Protein AF-A0A934ISL7-F1 (afdb_monomer_lite)

Organism: NCBI:txid2796142

Sequence (110 aa):
MTEEEVKGPAPLADGNRADRDSKATVGAKDSPDTISSQAKWNAANPLALWAHNAVRSAIRRGIINRKPCEICGAEPADAHHDDHTRPLAIRWLCRTHHQRLHAEKREEAA

Foldseek 3Di:
DDDDDDDDDDDDDDDDDDDDDDDPDPPPDPDPPCCDPVNVVCVVCVLQVVLVVVVVVCCVVVVDPQFAAPPPRDPPWDWDDPDSNCSVPTGTHDPVVNVVVVVVVVVVVD

pLDDT: mean 71.21, std 21.91, range [29.23, 93.62]

Structure (mmCIF, N/CA/C/O backbone):
data_AF-A0A934ISL7-F1
#
_entry.id   AF-A0A934ISL7-F1
#
loop_
_atom_site.group_PDB
_atom_site.id
_atom_site.type_symbol
_atom_site.label_atom_id
_atom_site.label_alt_id
_atom_site.label_comp_id
_atom_site.label_asym_id
_atom_site.label_entity_id
_atom_site.label_seq_id
_atom_site.pdbx_PDB_ins_code
_atom_site.Cartn_x
_atom_site.Cartn_y
_atom_site.Cartn_z
_atom_site.occupancy
_atom_site.B_iso_or_equiv
_atom_site.auth_seq_id
_atom_site.auth_comp_id
_atom_site.auth_asym_id
_atom_site.auth_atom_id
_atom_site.pdbx_PDB_model_num
ATOM 1 N N . MET A 1 1 ? -39.789 29.922 14.424 1.00 40.25 1 MET A N 1
ATOM 2 C CA . MET A 1 1 ? -38.952 29.165 13.472 1.00 40.25 1 MET A CA 1
ATOM 3 C C . MET A 1 1 ? -37.536 29.405 13.950 1.00 40.25 1 MET A C 1
ATOM 5 O O . MET A 1 1 ? -37.067 30.523 13.840 1.00 40.25 1 MET A O 1
ATOM 9 N N . THR A 1 2 ? -36.983 28.468 14.717 1.00 39.47 2 THR A N 1
ATOM 10 C CA . THR A 1 2 ? -35.736 28.669 15.467 1.00 39.47 2 THR A CA 1
ATOM 11 C C . THR A 1 2 ? -34.561 28.507 14.515 1.00 39.47 2 THR A C 1
ATOM 13 O O . THR A 1 2 ? -34.214 27.387 14.152 1.00 39.47 2 THR A O 1
ATOM 16 N N . GLU A 1 3 ? -34.020 29.631 14.057 1.00 45.22 3 GLU A N 1
ATOM 17 C CA . GLU A 1 3 ? -32.797 29.676 13.264 1.00 45.22 3 GLU A CA 1
ATOM 18 C C . GLU A 1 3 ? -31.627 29.306 14.179 1.00 45.22 3 GLU A C 1
ATOM 20 O O . GLU A 1 3 ? -31.380 29.934 15.207 1.00 45.22 3 GLU A O 1
ATOM 25 N N . GLU A 1 4 ? -31.012 28.175 13.850 1.00 46.69 4 GLU A N 1
ATOM 26 C CA . GLU A 1 4 ? -30.005 27.485 14.637 1.00 46.69 4 GLU A CA 1
ATOM 27 C C . GLU A 1 4 ? -28.662 28.225 14.547 1.00 46.69 4 GLU A C 1
ATOM 29 O O . GLU A 1 4 ? -28.135 28.516 13.473 1.00 46.69 4 GLU A O 1
ATOM 34 N N . GLU A 1 5 ? -28.138 28.565 15.715 1.00 41.34 5 GLU A N 1
ATOM 35 C CA . GLU A 1 5 ? -26.978 29.413 15.943 1.00 41.34 5 GLU A CA 1
ATOM 36 C C . GLU A 1 5 ? -25.678 28.612 15.733 1.00 41.34 5 GLU A C 1
ATOM 38 O O . GLU A 1 5 ? -25.270 27.823 16.587 1.00 41.34 5 GLU A O 1
ATOM 43 N N . VAL A 1 6 ? -25.000 28.781 14.588 1.00 42.22 6 VAL A N 1
ATOM 44 C CA . VAL A 1 6 ? -23.730 28.080 14.310 1.00 42.22 6 VAL A CA 1
ATOM 45 C C . VAL A 1 6 ? -22.546 28.870 14.872 1.00 42.22 6 VAL A C 1
ATOM 47 O O . VAL A 1 6 ? -21.943 29.732 14.234 1.00 42.22 6 VAL A O 1
ATOM 50 N N . LYS A 1 7 ? -22.218 28.529 16.114 1.00 39.62 7 LYS A N 1
ATOM 51 C CA . LYS A 1 7 ? -21.043 28.934 16.890 1.00 39.62 7 LYS A CA 1
ATOM 52 C C . LYS A 1 7 ? -19.742 28.369 16.285 1.00 39.62 7 LYS A C 1
ATOM 54 O O . LYS A 1 7 ? -19.470 27.178 16.405 1.00 39.62 7 LYS A O 1
ATOM 59 N N . GLY A 1 8 ? -18.900 29.214 15.685 1.00 36.41 8 GLY A N 1
ATOM 60 C CA . GLY A 1 8 ? -17.448 28.952 15.601 1.00 36.41 8 GLY A CA 1
ATOM 61 C C . GLY A 1 8 ? -16.741 29.378 16.903 1.00 36.41 8 GLY A C 1
ATOM 62 O O . GLY A 1 8 ? -17.418 29.865 17.812 1.00 36.41 8 GLY A O 1
ATOM 63 N N . PRO A 1 9 ? -15.399 29.333 17.021 1.00 43.09 9 PRO A N 1
ATOM 64 C CA . PRO A 1 9 ? -14.370 28.584 16.288 1.00 43.09 9 PRO A CA 1
ATOM 65 C C . PRO A 1 9 ? -13.516 27.696 17.239 1.00 43.09 9 PRO A C 1
ATOM 67 O O . PRO A 1 9 ? -13.620 27.807 18.459 1.00 43.09 9 PRO A O 1
ATOM 70 N N . ALA A 1 10 ? -12.606 26.868 16.708 1.00 36.44 10 ALA A N 1
ATOM 71 C CA . ALA A 1 10 ? -11.537 26.259 17.513 1.00 36.44 10 ALA A CA 1
ATOM 72 C C . ALA A 1 10 ? -10.158 26.412 16.831 1.00 36.44 10 ALA A C 1
ATOM 74 O O . ALA A 1 10 ? -10.016 26.0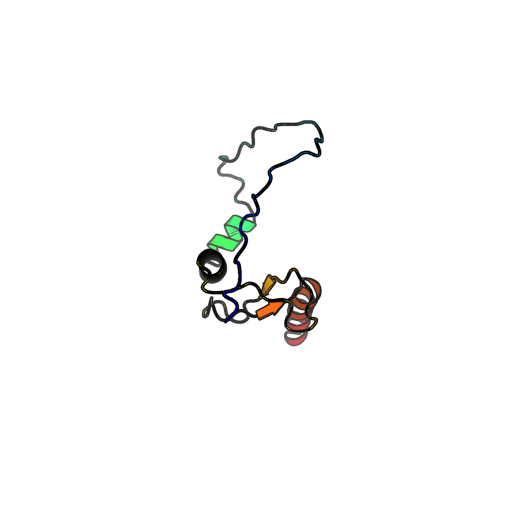25 15.669 1.00 36.44 10 ALA A O 1
ATOM 75 N N . PRO A 1 11 ? -9.154 26.988 17.522 1.00 37.28 11 PRO A N 1
ATOM 76 C CA . PRO A 1 11 ? -7.796 27.168 17.015 1.00 37.28 11 PRO A CA 1
ATOM 77 C C . PRO A 1 11 ? -6.980 25.868 17.070 1.00 37.28 11 PRO A C 1
ATOM 79 O O . PRO A 1 11 ? -7.071 25.095 18.024 1.00 37.28 11 PRO A O 1
ATOM 82 N N . LEU A 1 12 ? -6.134 25.659 16.060 1.00 34.94 12 LEU A N 1
ATOM 83 C CA . LEU A 1 12 ? -5.063 24.663 16.082 1.00 34.94 12 LEU A CA 1
ATOM 84 C C . LEU A 1 12 ? -3.967 25.192 17.019 1.00 34.94 12 LEU A C 1
ATOM 86 O O . LEU A 1 12 ? -3.236 26.105 16.650 1.00 34.94 12 LEU A O 1
ATOM 90 N N . ALA A 1 13 ? -3.913 24.680 18.247 1.00 36.91 13 ALA A N 1
ATOM 91 C CA . ALA A 1 13 ? -2.872 25.017 19.210 1.00 36.91 13 ALA A CA 1
ATOM 92 C C . ALA A 1 13 ? -1.599 24.190 18.968 1.00 36.91 13 ALA A C 1
ATOM 94 O O . ALA A 1 13 ? -1.631 22.960 18.912 1.00 36.91 13 ALA A O 1
ATOM 95 N N . ASP A 1 14 ? -0.489 24.912 18.856 1.00 29.23 14 ASP A N 1
ATOM 96 C CA . ASP A 1 14 ? 0.898 24.463 18.867 1.00 29.23 14 ASP A CA 1
ATOM 97 C C . ASP A 1 14 ? 1.384 23.881 20.215 1.00 29.23 14 ASP A C 1
ATOM 99 O O . ASP A 1 14 ? 1.054 24.385 21.288 1.00 29.23 14 ASP A O 1
ATOM 103 N N . GLY A 1 15 ? 2.328 22.931 20.120 1.00 30.23 15 GLY A N 1
ATOM 104 C CA . GLY A 1 15 ? 3.474 22.774 21.038 1.00 30.23 15 GLY A CA 1
ATOM 105 C C . GLY A 1 15 ? 3.476 21.522 21.933 1.00 30.23 15 GLY A C 1
ATOM 106 O O . GLY A 1 15 ? 2.426 21.039 22.325 1.00 30.23 15 GLY A O 1
ATOM 107 N N . ASN A 1 16 ? 4.595 20.940 22.384 1.00 35.88 16 ASN A N 1
ATOM 108 C CA . ASN A 1 16 ? 6.027 20.914 22.033 1.00 35.88 16 ASN A CA 1
ATOM 109 C C . ASN A 1 16 ? 6.715 19.939 23.038 1.00 35.88 16 ASN A C 1
ATOM 111 O O . ASN A 1 16 ? 6.227 19.788 24.151 1.00 35.88 16 ASN A O 1
ATOM 115 N N . ARG A 1 17 ? 7.903 19.421 22.684 1.00 30.80 17 ARG A N 1
ATOM 116 C CA . ARG A 1 17 ? 9.020 18.970 23.553 1.00 30.80 17 ARG A CA 1
ATOM 117 C C . ARG A 1 17 ? 8.852 17.729 24.447 1.00 30.80 17 ARG A C 1
ATOM 119 O O . ARG A 1 17 ? 8.299 17.776 25.535 1.00 30.80 17 ARG A O 1
ATOM 126 N N . ALA A 1 18 ? 9.559 16.673 24.044 1.00 33.50 18 ALA A N 1
ATOM 127 C CA . ALA A 1 18 ? 10.494 16.001 24.942 1.00 33.50 18 ALA A CA 1
ATOM 128 C C . ALA A 1 18 ? 11.868 15.972 24.253 1.00 33.50 18 ALA A C 1
ATOM 130 O O . ALA A 1 18 ? 12.161 15.154 23.382 1.00 33.50 18 ALA A O 1
ATOM 131 N N . ASP A 1 19 ? 12.656 16.983 24.586 1.00 35.78 19 ASP A N 1
ATOM 132 C CA . ASP A 1 19 ? 14.105 16.937 24.726 1.00 35.78 19 ASP A CA 1
ATOM 133 C C . ASP A 1 19 ? 14.634 15.543 25.101 1.00 35.78 19 ASP A C 1
ATOM 135 O O . ASP A 1 19 ? 14.327 15.000 26.156 1.00 35.78 19 ASP A O 1
ATOM 139 N N . ARG A 1 20 ? 1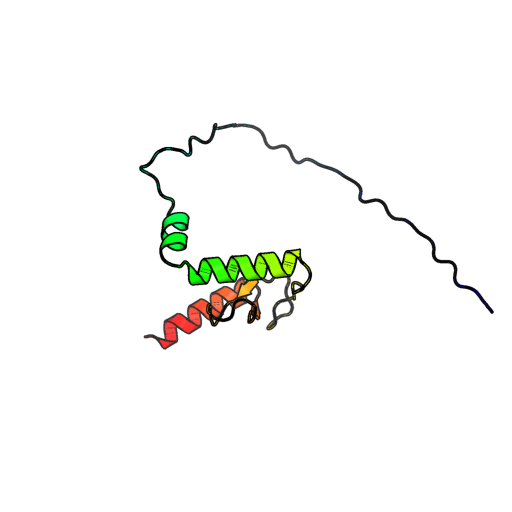5.488 14.986 24.237 1.00 43.22 20 ARG A N 1
ATOM 140 C CA . ARG A 1 20 ? 16.607 14.145 24.663 1.00 43.22 20 ARG A CA 1
ATOM 141 C C . ARG A 1 20 ? 17.826 14.467 23.810 1.00 43.22 20 ARG A C 1
ATOM 143 O O . ARG A 1 20 ? 17.887 14.177 22.620 1.00 43.22 20 ARG A O 1
ATOM 150 N N . ASP A 1 21 ? 18.734 15.147 24.483 1.00 35.38 21 ASP A N 1
ATOM 151 C CA . ASP A 1 21 ? 20.124 15.451 24.207 1.00 35.38 21 ASP A CA 1
ATOM 152 C C . ASP A 1 21 ? 20.864 14.640 23.128 1.00 35.38 21 ASP A C 1
ATOM 154 O O . ASP A 1 21 ? 20.937 13.415 23.147 1.00 35.38 21 ASP A O 1
ATOM 158 N N . SER A 1 22 ? 21.582 15.415 22.307 1.00 42.53 22 SER A N 1
ATOM 159 C CA . SER A 1 22 ? 22.976 15.171 21.917 1.00 42.53 22 SER A CA 1
ATOM 160 C C . SER A 1 22 ? 23.281 13.982 20.999 1.00 42.53 22 SER A C 1
ATOM 162 O O . SER A 1 22 ? 23.651 12.903 21.444 1.00 42.53 22 SER A O 1
ATOM 164 N N . LYS A 1 23 ? 23.312 14.243 19.684 1.00 36.28 23 LYS A N 1
ATOM 165 C CA . LYS A 1 23 ? 24.561 14.488 18.924 1.00 36.28 23 LYS A CA 1
ATOM 166 C C . LYS A 1 23 ? 24.190 14.754 17.464 1.00 36.28 23 LYS A C 1
ATOM 168 O O . LYS A 1 23 ? 23.827 13.840 16.727 1.00 36.28 23 LYS A O 1
ATOM 173 N N . ALA A 1 24 ? 24.298 16.009 17.034 1.00 42.81 24 ALA A N 1
ATOM 174 C CA . ALA A 1 24 ? 24.344 16.332 15.617 1.00 42.81 24 ALA A CA 1
ATOM 175 C C . ALA A 1 24 ? 25.565 15.621 15.015 1.00 42.81 24 ALA A C 1
ATOM 177 O O . ALA A 1 24 ? 26.704 16.053 15.181 1.00 42.81 24 ALA A O 1
ATOM 178 N N . THR A 1 25 ? 25.334 14.488 14.359 1.00 42.91 25 THR A N 1
ATOM 179 C CA . THR A 1 25 ? 26.256 14.001 13.342 1.00 42.91 25 THR A CA 1
ATOM 180 C C . THR A 1 25 ? 25.765 14.609 12.044 1.00 42.91 25 THR A C 1
ATOM 182 O O . THR A 1 25 ? 24.650 14.354 11.593 1.00 42.91 25 THR A O 1
ATOM 185 N N . VAL A 1 26 ? 26.566 15.516 11.494 1.00 44.12 26 VAL A N 1
ATOM 186 C CA . VAL A 1 26 ? 26.407 15.980 10.122 1.00 44.12 26 VAL A CA 1
ATOM 187 C C . VAL A 1 26 ? 26.406 14.730 9.241 1.00 44.12 26 VAL A C 1
ATOM 189 O O . VAL A 1 26 ? 27.410 14.034 9.124 1.00 44.12 26 VAL A O 1
ATOM 192 N N . GLY A 1 27 ? 25.229 14.353 8.744 1.00 42.59 27 GLY A N 1
ATOM 193 C CA . GLY A 1 27 ? 25.068 13.170 7.913 1.00 42.59 27 GLY A CA 1
ATOM 194 C C . GLY A 1 27 ? 25.761 13.411 6.583 1.00 42.59 27 GLY A C 1
ATOM 195 O O . GLY A 1 27 ? 25.154 13.974 5.677 1.00 42.59 27 GLY A O 1
ATOM 196 N N . ALA A 1 28 ? 27.024 13.001 6.488 1.00 50.94 28 ALA A N 1
ATOM 197 C CA . ALA A 1 28 ? 27.716 12.781 5.232 1.00 50.94 28 ALA A CA 1
ATOM 198 C C . ALA A 1 28 ? 26.888 11.780 4.416 1.00 50.94 28 ALA A C 1
ATOM 200 O O . ALA A 1 28 ? 26.785 10.611 4.783 1.00 50.94 28 ALA A O 1
ATOM 201 N N . LYS A 1 29 ? 26.224 12.243 3.357 1.00 46.66 29 LYS A N 1
ATOM 202 C CA . LYS A 1 29 ? 25.404 11.384 2.493 1.00 46.66 29 LYS A CA 1
ATOM 203 C C . LYS A 1 29 ? 25.572 11.724 1.021 1.00 46.66 29 LYS A C 1
ATOM 205 O O . LYS A 1 29 ? 24.597 11.754 0.296 1.00 46.66 29 LYS A O 1
ATOM 210 N N . ASP A 1 30 ? 26.820 11.923 0.612 1.00 50.81 30 ASP A N 1
ATOM 211 C CA . ASP A 1 30 ? 27.231 11.950 -0.793 1.00 50.81 30 ASP A CA 1
ATOM 212 C C . ASP A 1 30 ? 28.585 11.229 -0.945 1.00 50.81 30 ASP A C 1
ATOM 214 O O . ASP A 1 30 ? 29.556 11.768 -1.469 1.00 50.81 30 ASP A O 1
ATOM 218 N N . SER A 1 31 ? 28.676 9.995 -0.431 1.00 49.09 31 SER A N 1
ATOM 219 C CA . SER A 1 31 ? 29.730 9.053 -0.833 1.00 49.09 31 SER A CA 1
ATOM 220 C C . SER A 1 31 ? 29.146 8.072 -1.859 1.00 49.09 31 SER A C 1
ATOM 222 O O . SER A 1 31 ? 28.114 7.462 -1.571 1.00 49.09 31 SER A O 1
ATOM 224 N N . PRO A 1 32 ? 29.773 7.891 -3.038 1.00 54.09 32 PRO A N 1
ATOM 225 C CA . PRO A 1 32 ? 29.245 7.053 -4.124 1.00 54.09 32 PRO A CA 1
ATOM 226 C C . PRO A 1 32 ? 29.162 5.550 -3.785 1.00 54.09 32 PRO A C 1
ATOM 228 O O . PRO A 1 32 ? 28.492 4.801 -4.490 1.00 54.09 32 PRO A O 1
ATOM 231 N N . ASP A 1 33 ? 29.790 5.113 -2.690 1.00 59.00 33 ASP A N 1
ATOM 232 C CA . ASP A 1 33 ? 29.973 3.698 -2.338 1.00 59.00 33 ASP A CA 1
ATOM 233 C C . ASP A 1 33 ? 28.873 3.068 -1.462 1.00 59.00 33 ASP A C 1
ATOM 235 O O . ASP A 1 33 ? 28.889 1.863 -1.219 1.00 59.00 33 ASP A O 1
ATOM 239 N N . THR A 1 34 ? 27.875 3.821 -0.987 1.00 63.50 34 THR A N 1
ATOM 240 C CA . THR A 1 34 ? 26.842 3.273 -0.081 1.00 63.50 34 THR A CA 1
ATOM 241 C C . THR A 1 34 ? 25.424 3.528 -0.574 1.00 63.50 34 THR A C 1
ATOM 243 O O . THR A 1 34 ? 24.594 4.146 0.091 1.00 63.50 34 THR A O 1
ATOM 246 N N . ILE A 1 35 ? 25.091 2.974 -1.745 1.00 71.94 35 ILE A N 1
ATOM 247 C CA . ILE A 1 35 ? 23.689 2.865 -2.170 1.00 71.94 35 ILE A CA 1
ATOM 248 C C . ILE A 1 35 ? 22.934 2.040 -1.116 1.00 71.94 35 ILE A C 1
ATOM 250 O O . ILE A 1 35 ? 23.157 0.833 -0.980 1.00 71.94 35 ILE A O 1
ATOM 254 N N . SER A 1 36 ? 22.025 2.691 -0.384 1.00 82.31 36 SER A N 1
ATOM 255 C CA . SER A 1 36 ? 21.147 2.036 0.591 1.00 82.31 36 SER A CA 1
ATOM 256 C C . SER A 1 36 ? 20.388 0.878 -0.062 1.00 82.31 36 SER A C 1
ATOM 258 O O . SER A 1 36 ? 19.926 0.995 -1.199 1.00 82.31 36 SER A O 1
ATOM 260 N N . SER A 1 37 ? 20.196 -0.225 0.665 1.00 79.38 37 SER A N 1
ATOM 261 C CA . SER A 1 37 ? 19.374 -1.356 0.211 1.00 79.38 37 SER A CA 1
ATOM 262 C C . SER A 1 37 ? 17.987 -0.906 -0.258 1.00 79.38 37 SER A C 1
ATOM 264 O O . SER A 1 37 ? 17.449 -1.460 -1.214 1.00 79.38 37 SER A O 1
ATOM 266 N N . GLN A 1 38 ? 17.452 0.166 0.338 1.00 74.19 38 GLN A N 1
ATOM 267 C CA . GLN A 1 38 ? 16.197 0.768 -0.097 1.00 74.19 38 GLN A CA 1
ATOM 268 C C . GLN A 1 38 ? 16.304 1.423 -1.479 1.00 74.19 38 GLN A C 1
ATOM 270 O O . GLN A 1 38 ? 15.408 1.269 -2.301 1.00 74.19 38 GLN A O 1
ATOM 275 N N . ALA A 1 39 ? 17.396 2.138 -1.759 1.00 81.81 39 ALA A N 1
ATOM 276 C CA . ALA A 1 39 ? 17.624 2.752 -3.065 1.00 81.81 39 ALA A CA 1
ATOM 277 C C . ALA A 1 39 ? 17.810 1.686 -4.158 1.00 81.81 39 ALA A C 1
ATOM 279 O O . ALA A 1 39 ? 17.250 1.828 -5.244 1.00 81.81 39 ALA A O 1
ATOM 280 N N . LYS A 1 40 ? 18.496 0.576 -3.845 1.00 83.38 40 LYS A N 1
ATOM 281 C CA . LYS A 1 40 ? 18.594 -0.589 -4.743 1.00 83.38 40 LYS A CA 1
ATOM 282 C C . LYS A 1 40 ? 17.219 -1.202 -5.023 1.00 83.38 40 LYS A C 1
ATOM 284 O O . LYS A 1 40 ? 16.886 -1.431 -6.181 1.00 83.38 40 LYS A O 1
ATOM 289 N N . TRP A 1 41 ? 16.399 -1.416 -3.990 1.00 82.25 41 TRP A N 1
ATOM 290 C CA . TRP A 1 41 ? 15.049 -1.965 -4.157 1.00 82.25 41 TRP A CA 1
ATOM 291 C C . TRP A 1 41 ? 14.143 -1.035 -4.971 1.00 82.25 41 TRP A C 1
ATOM 293 O O . TRP A 1 41 ? 13.446 -1.502 -5.867 1.00 82.25 41 TRP A O 1
ATOM 303 N N . ASN A 1 42 ? 14.203 0.276 -4.716 1.00 81.88 42 ASN A N 1
ATOM 304 C CA . ASN A 1 42 ? 13.450 1.284 -5.462 1.00 81.88 42 ASN A CA 1
ATOM 305 C C . ASN A 1 42 ? 13.819 1.285 -6.954 1.00 81.88 42 ASN A C 1
ATOM 307 O O . ASN A 1 42 ? 12.931 1.368 -7.797 1.00 81.88 42 ASN A O 1
ATOM 311 N N . ALA A 1 43 ? 15.114 1.177 -7.276 1.00 82.38 43 ALA A N 1
ATOM 312 C CA . ALA A 1 43 ? 15.590 1.107 -8.657 1.00 82.38 43 ALA A CA 1
ATOM 313 C C . ALA A 1 43 ? 15.179 -0.203 -9.351 1.00 82.38 43 ALA A C 1
ATOM 315 O O . ALA A 1 43 ? 14.815 -0.187 -10.523 1.00 82.38 43 ALA A O 1
ATOM 316 N N . ALA A 1 44 ? 15.195 -1.324 -8.625 1.00 84.12 44 ALA A N 1
ATOM 317 C CA . ALA A 1 44 ? 14.786 -2.627 -9.146 1.00 84.12 44 ALA A CA 1
ATOM 318 C C . ALA A 1 44 ? 13.258 -2.787 -9.276 1.00 84.12 44 ALA A C 1
ATOM 320 O O . ALA A 1 44 ? 12.798 -3.608 -10.063 1.00 84.12 44 ALA A O 1
ATOM 321 N N . ASN A 1 45 ? 12.464 -2.009 -8.530 1.00 84.06 45 ASN A N 1
ATOM 322 C CA . ASN A 1 45 ? 11.002 -2.122 -8.480 1.00 84.06 45 ASN A CA 1
ATOM 323 C C . ASN A 1 45 ? 10.318 -0.775 -8.778 1.00 84.06 45 ASN A C 1
ATOM 325 O O . ASN A 1 45 ? 9.609 -0.229 -7.922 1.00 84.06 45 ASN A O 1
ATOM 329 N N . PRO A 1 46 ? 10.484 -0.227 -9.997 1.00 86.44 46 PRO A N 1
ATOM 330 C CA . PRO A 1 46 ? 9.926 1.076 -10.351 1.00 86.44 46 PRO A CA 1
ATOM 331 C C . PRO A 1 46 ? 8.391 1.091 -10.303 1.00 86.44 46 PRO A C 1
ATOM 333 O O . PRO A 1 46 ? 7.800 2.094 -9.907 1.00 86.44 46 PRO A O 1
ATOM 336 N N . LEU A 1 47 ? 7.737 -0.028 -10.641 1.00 87.69 47 LEU A N 1
ATOM 337 C CA . LEU A 1 47 ? 6.277 -0.148 -10.606 1.00 87.69 47 LEU A CA 1
ATOM 338 C C . LEU A 1 47 ? 5.728 -0.088 -9.174 1.00 87.69 47 LEU A C 1
ATOM 340 O O . LEU A 1 47 ? 4.775 0.641 -8.908 1.00 87.69 47 LEU A O 1
ATOM 344 N N . ALA A 1 48 ? 6.353 -0.807 -8.239 1.00 82.75 48 ALA A N 1
ATOM 345 C CA . ALA A 1 48 ? 5.944 -0.782 -6.839 1.00 82.75 48 ALA A CA 1
ATOM 346 C C . ALA A 1 48 ? 6.160 0.608 -6.227 1.00 82.75 48 ALA A C 1
ATOM 348 O O . ALA A 1 48 ? 5.279 1.139 -5.549 1.00 82.75 48 ALA A O 1
ATOM 349 N N . LEU A 1 49 ? 7.294 1.247 -6.536 1.00 87.31 49 LEU A N 1
ATOM 350 C CA . LEU A 1 49 ? 7.563 2.624 -6.127 1.00 87.31 49 LEU A CA 1
ATOM 351 C C . LEU A 1 49 ? 6.500 3.595 -6.662 1.00 87.31 49 LEU A C 1
ATOM 353 O O . LEU A 1 49 ? 6.005 4.448 -5.920 1.00 87.31 49 LEU A O 1
ATOM 357 N N . TRP A 1 50 ? 6.136 3.464 -7.938 1.00 89.62 50 TRP A N 1
ATOM 358 C CA . TRP A 1 50 ? 5.082 4.269 -8.546 1.00 89.62 50 TRP A CA 1
ATOM 359 C C . TRP A 1 50 ? 3.732 4.056 -7.852 1.00 89.62 50 TRP A C 1
ATOM 361 O O . TRP A 1 50 ? 3.072 5.041 -7.513 1.00 89.62 50 TRP A O 1
ATOM 371 N N . ALA A 1 51 ? 3.363 2.809 -7.547 1.00 88.62 51 ALA A N 1
ATOM 372 C CA . ALA A 1 51 ? 2.117 2.496 -6.854 1.00 88.62 51 ALA A CA 1
ATOM 373 C C . ALA A 1 51 ? 2.044 3.128 -5.457 1.00 88.62 51 ALA A C 1
ATOM 375 O O . ALA A 1 51 ? 1.092 3.850 -5.146 1.00 88.62 51 ALA A O 1
ATOM 376 N N . HIS A 1 52 ? 3.103 2.987 -4.659 1.00 87.12 52 HIS A N 1
ATOM 377 C CA . HIS A 1 52 ? 3.188 3.634 -3.350 1.00 87.12 52 HIS A CA 1
ATOM 378 C C . HIS A 1 52 ? 3.086 5.165 -3.440 1.00 87.12 52 HIS A C 1
ATOM 380 O O . HIS A 1 52 ? 2.396 5.802 -2.635 1.00 87.12 52 HIS A O 1
ATOM 386 N N . ASN A 1 53 ? 3.742 5.773 -4.432 1.00 90.38 53 ASN A N 1
ATOM 387 C CA . ASN A 1 53 ? 3.682 7.217 -4.651 1.00 90.38 53 ASN A CA 1
ATOM 388 C C . ASN A 1 53 ? 2.283 7.682 -5.075 1.00 90.38 53 ASN A C 1
ATOM 390 O O . ASN A 1 53 ? 1.811 8.717 -4.594 1.00 90.38 53 ASN A O 1
ATOM 394 N N . ALA A 1 54 ? 1.603 6.917 -5.928 1.00 91.12 54 ALA A N 1
ATOM 395 C CA . ALA A 1 54 ? 0.243 7.200 -6.364 1.00 91.12 54 ALA A CA 1
ATOM 396 C C . ALA A 1 54 ? -0.746 7.163 -5.188 1.00 91.12 54 ALA A C 1
ATOM 398 O O . ALA A 1 54 ? -1.501 8.121 -5.017 1.00 91.12 54 ALA A O 1
ATOM 399 N N . VAL A 1 55 ? -0.675 6.152 -4.313 1.00 89.81 55 VAL A N 1
ATOM 400 C CA . VAL A 1 55 ? -1.490 6.092 -3.083 1.00 89.81 55 VAL A CA 1
ATOM 401 C C . VAL A 1 55 ? -1.216 7.285 -2.178 1.00 89.81 55 VAL A C 1
ATOM 403 O O . VAL A 1 55 ? -2.142 7.951 -1.719 1.00 89.81 55 VAL A O 1
ATOM 406 N N . ARG A 1 56 ? 0.060 7.605 -1.935 1.00 90.38 56 ARG A N 1
ATOM 407 C CA . ARG A 1 56 ? 0.432 8.740 -1.080 1.00 90.38 56 ARG A CA 1
ATOM 408 C C . ARG A 1 56 ? -0.099 10.062 -1.633 1.00 90.38 56 ARG A C 1
ATOM 410 O O . ARG A 1 56 ? -0.558 10.906 -0.864 1.00 90.38 56 ARG A O 1
ATOM 417 N N . SER A 1 57 ? -0.038 10.235 -2.952 1.00 92.81 57 SER A N 1
ATOM 418 C CA . SER A 1 57 ? -0.607 11.390 -3.643 1.00 92.81 57 SER A CA 1
ATOM 419 C C . SER A 1 57 ? -2.131 11.417 -3.515 1.00 92.81 57 SER A C 1
ATOM 421 O O . SER A 1 57 ? -2.687 12.445 -3.139 1.00 92.81 57 SER A O 1
ATOM 423 N N . ALA A 1 58 ? -2.807 10.287 -3.731 1.00 92.44 58 ALA A N 1
ATOM 424 C CA . ALA A 1 58 ? -4.257 10.172 -3.609 1.00 92.44 58 ALA A CA 1
ATOM 425 C C . ALA A 1 58 ? -4.754 10.505 -2.194 1.00 92.44 58 ALA A C 1
ATOM 427 O O . ALA A 1 58 ? -5.727 11.243 -2.061 1.00 92.44 58 ALA A O 1
ATOM 428 N N . ILE A 1 59 ? -4.049 10.049 -1.152 1.00 90.38 59 ILE A N 1
ATOM 429 C CA . ILE A 1 59 ? -4.353 10.394 0.245 1.00 90.38 59 ILE A CA 1
ATOM 430 C C . ILE A 1 59 ? -4.160 11.889 0.488 1.00 90.38 59 ILE A C 1
ATOM 432 O O . ILE A 1 59 ? -5.034 12.546 1.043 1.00 90.38 59 ILE A O 1
ATOM 436 N N . ARG A 1 60 ? -3.033 12.455 0.038 1.00 91.38 60 ARG A N 1
ATOM 437 C CA . ARG A 1 60 ? -2.752 13.889 0.204 1.00 91.38 60 ARG A CA 1
ATOM 438 C C . ARG A 1 60 ? -3.795 14.764 -0.493 1.00 91.38 60 ARG A C 1
ATOM 440 O O . ARG A 1 60 ? -4.133 15.825 0.013 1.00 91.38 60 ARG A O 1
ATOM 447 N N . ARG A 1 61 ? -4.278 14.330 -1.659 1.00 91.56 61 ARG A N 1
ATOM 448 C CA . ARG A 1 61 ? -5.305 15.029 -2.443 1.00 91.56 61 ARG A CA 1
ATOM 449 C C . ARG A 1 61 ? -6.729 14.761 -1.940 1.00 91.56 61 ARG A C 1
ATOM 451 O O . ARG A 1 61 ? -7.656 15.317 -2.512 1.00 91.56 61 ARG A O 1
ATOM 458 N N . GLY A 1 62 ? -6.912 13.903 -0.932 1.00 91.38 62 GLY A N 1
ATOM 459 C CA . GLY A 1 62 ? -8.232 13.517 -0.423 1.00 91.38 62 GLY A CA 1
ATOM 460 C C . GLY A 1 62 ? -9.056 12.652 -1.384 1.00 91.38 62 GLY A C 1
ATOM 461 O O . GLY A 1 62 ? -10.252 12.488 -1.181 1.00 91.38 62 GLY A O 1
ATOM 462 N N . ILE A 1 63 ? -8.438 12.092 -2.431 1.00 91.06 63 ILE A N 1
ATOM 463 C CA . ILE A 1 63 ? -9.096 11.169 -3.374 1.00 91.06 63 ILE A CA 1
ATOM 464 C C . ILE A 1 63 ? -9.381 9.835 -2.679 1.00 91.06 63 ILE A C 1
ATOM 466 O O . ILE A 1 63 ? -10.416 9.215 -2.901 1.00 91.06 63 ILE A O 1
ATOM 470 N N . ILE A 1 64 ? -8.449 9.398 -1.829 1.00 89.56 64 ILE A N 1
ATOM 471 C CA . ILE A 1 64 ? -8.587 8.199 -1.007 1.00 89.56 64 ILE A CA 1
ATOM 472 C C . ILE A 1 64 ? -8.443 8.609 0.451 1.00 89.56 64 ILE A C 1
ATOM 474 O O . ILE A 1 64 ? -7.439 9.198 0.842 1.00 89.56 64 ILE A O 1
ATOM 478 N N . ASN A 1 65 ? -9.418 8.235 1.270 1.00 88.75 65 ASN A N 1
ATOM 479 C CA . ASN A 1 65 ? -9.314 8.373 2.716 1.00 88.75 65 ASN A CA 1
ATOM 480 C C . ASN A 1 65 ? -8.693 7.110 3.307 1.00 88.75 65 ASN A C 1
ATOM 482 O O . ASN A 1 65 ? -9.017 6.001 2.875 1.00 88.75 65 ASN A O 1
ATOM 486 N N . ARG A 1 66 ? -7.819 7.280 4.305 1.00 89.00 66 ARG A N 1
ATOM 487 C CA . ARG A 1 66 ? -7.327 6.144 5.090 1.00 89.00 66 ARG A CA 1
ATOM 488 C C . ARG A 1 66 ? -8.513 5.452 5.749 1.00 89.00 66 ARG A C 1
ATOM 490 O O . ARG A 1 66 ? -9.411 6.121 6.257 1.00 89.00 66 ARG A O 1
ATOM 497 N N . LYS A 1 67 ? -8.531 4.125 5.686 1.00 90.56 67 LYS A N 1
ATOM 498 C CA . LYS A 1 67 ? -9.562 3.302 6.318 1.00 90.56 67 LYS A CA 1
ATOM 499 C C . LYS A 1 67 ? -8.918 2.412 7.377 1.00 90.56 67 LYS A C 1
ATOM 501 O O . LYS A 1 67 ? -7.729 2.108 7.252 1.00 90.56 67 LYS A O 1
ATOM 506 N N . PRO A 1 68 ? -9.688 1.991 8.391 1.00 93.62 68 PRO A N 1
ATOM 507 C CA . PRO A 1 68 ? -9.244 0.971 9.327 1.00 93.62 68 PRO A CA 1
ATOM 508 C C . PRO A 1 68 ? -9.006 -0.363 8.618 1.00 93.62 68 PRO A C 1
ATOM 510 O O . PRO A 1 68 ? -9.403 -0.559 7.467 1.00 93.62 68 PRO A O 1
ATOM 513 N N . CYS A 1 69 ? -8.367 -1.297 9.320 1.00 93.50 69 CYS A N 1
ATOM 514 C CA . CYS A 1 69 ? -8.150 -2.640 8.803 1.00 93.50 69 CYS A CA 1
ATOM 515 C C . CYS A 1 69 ? -9.473 -3.307 8.389 1.00 93.50 69 CYS A C 1
ATOM 517 O O . CYS A 1 69 ? -10.393 -3.383 9.198 1.00 93.50 69 CYS A O 1
ATOM 519 N N . GLU A 1 70 ? -9.547 -3.860 7.177 1.00 92.19 70 GLU A N 1
ATOM 520 C CA . GLU A 1 70 ? -10.759 -4.532 6.675 1.00 92.19 70 GLU A CA 1
ATOM 521 C C . GLU A 1 70 ? -11.118 -5.814 7.448 1.00 92.19 70 GLU A C 1
ATOM 523 O O . GLU A 1 70 ? -12.270 -6.233 7.438 1.00 92.19 70 GLU A O 1
ATOM 528 N N . ILE A 1 71 ? -10.148 -6.420 8.142 1.00 90.62 71 ILE A N 1
ATOM 529 C CA . ILE A 1 71 ? -10.332 -7.681 8.874 1.00 90.62 71 ILE A CA 1
ATOM 530 C C . ILE A 1 71 ? -10.772 -7.435 10.320 1.00 90.62 71 ILE A C 1
ATOM 532 O O . ILE A 1 71 ? -11.684 -8.092 10.809 1.00 90.62 71 ILE A O 1
ATOM 536 N N . CYS A 1 72 ? -10.121 -6.505 11.027 1.00 92.62 72 CYS A N 1
ATOM 537 C CA . CYS A 1 72 ? -10.363 -6.289 12.460 1.00 92.62 72 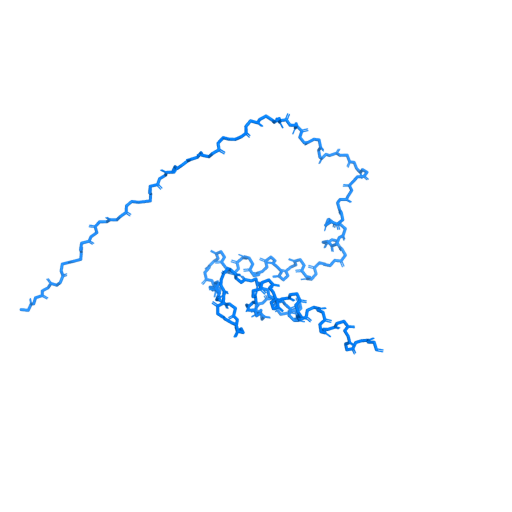CYS A CA 1
ATOM 538 C C . CYS A 1 72 ? -10.765 -4.866 12.851 1.00 92.62 72 CYS A C 1
ATOM 540 O O . CYS A 1 72 ? -10.974 -4.606 14.031 1.00 92.62 72 CYS A O 1
ATOM 542 N N . GLY A 1 73 ? -10.818 -3.924 11.911 1.00 92.88 73 GLY A N 1
ATOM 543 C CA . GLY A 1 73 ? -11.149 -2.530 12.204 1.00 92.88 73 GLY A CA 1
ATOM 544 C C . GLY A 1 73 ? -10.053 -1.744 12.937 1.00 92.88 73 GLY A C 1
ATOM 545 O O . GLY A 1 73 ? -10.282 -0.597 13.302 1.00 92.88 73 GLY A O 1
ATOM 546 N N . ALA A 1 74 ? -8.865 -2.319 13.158 1.00 89.69 74 ALA A N 1
ATOM 547 C CA . ALA A 1 74 ? -7.785 -1.637 13.871 1.00 89.69 74 ALA A CA 1
ATOM 548 C C . ALA A 1 74 ? -7.143 -0.510 13.040 1.00 89.69 74 ALA A C 1
ATOM 550 O O . ALA A 1 74 ? -6.922 -0.659 11.833 1.00 89.69 74 ALA A O 1
ATOM 551 N N . GLU A 1 75 ? -6.766 0.572 13.723 1.00 89.12 75 GLU A N 1
ATOM 552 C CA . GLU A 1 75 ? -5.966 1.685 13.205 1.00 89.12 75 GLU A CA 1
ATOM 553 C C . GLU A 1 75 ? -4.666 1.826 14.022 1.00 89.12 75 GLU A C 1
ATOM 555 O O . GLU A 1 75 ? -4.681 1.581 15.230 1.00 89.12 75 GLU A O 1
ATOM 560 N N . PRO A 1 76 ? -3.534 2.221 13.407 1.00 87.06 76 PRO A N 1
ATOM 561 C CA . PRO A 1 76 ? -3.374 2.575 11.997 1.00 87.06 76 PRO A CA 1
ATOM 562 C C . PRO A 1 76 ? -3.303 1.348 11.070 1.00 87.06 76 PRO A C 1
ATOM 564 O O . PRO A 1 76 ? -2.740 0.309 11.422 1.00 87.06 76 PRO A O 1
ATOM 567 N N . ALA A 1 77 ? -3.858 1.492 9.864 1.00 90.62 77 ALA A N 1
ATOM 568 C CA . ALA A 1 77 ? -3.769 0.501 8.795 1.00 90.62 77 ALA A CA 1
ATOM 569 C C . ALA A 1 77 ? -2.898 1.006 7.637 1.00 90.62 77 ALA A C 1
ATOM 571 O O . ALA A 1 77 ? -2.901 2.193 7.298 1.00 90.62 77 ALA A O 1
ATOM 572 N N . ASP A 1 78 ? -2.176 0.074 7.023 1.00 88.00 78 ASP A N 1
ATOM 573 C CA . ASP A 1 78 ? -1.306 0.301 5.879 1.00 88.00 78 ASP A CA 1
ATOM 574 C C . ASP A 1 78 ? -1.994 -0.135 4.578 1.00 88.00 78 ASP A C 1
ATOM 576 O O . ASP A 1 78 ? -2.851 -1.023 4.562 1.00 88.00 78 ASP A O 1
ATOM 580 N N . ALA A 1 79 ? -1.595 0.495 3.472 1.00 90.38 79 ALA A N 1
ATOM 581 C CA . ALA A 1 79 ? -2.077 0.166 2.137 1.00 90.38 79 ALA A CA 1
ATOM 582 C C . ALA A 1 79 ? -1.346 -1.069 1.588 1.00 90.38 79 ALA A C 1
ATOM 584 O O . ALA A 1 79 ? -0.189 -0.986 1.159 1.00 90.38 79 ALA A O 1
ATOM 585 N N . HIS A 1 80 ? -2.034 -2.208 1.581 1.00 89.12 80 HIS A N 1
ATOM 586 C CA . HIS A 1 80 ? -1.578 -3.422 0.922 1.00 89.12 80 HIS A CA 1
ATOM 587 C C . HIS A 1 80 ? -1.904 -3.372 -0.572 1.00 89.12 80 HIS A C 1
ATOM 589 O O . HIS A 1 80 ? -3.037 -3.078 -0.956 1.00 89.12 80 HIS A O 1
ATOM 595 N N . HIS A 1 81 ? -0.909 -3.682 -1.403 1.00 86.81 81 HIS A N 1
ATOM 596 C CA . HIS A 1 81 ? -1.060 -3.792 -2.850 1.00 86.81 81 HIS A CA 1
ATOM 597 C C . HIS A 1 81 ? -0.995 -5.275 -3.225 1.00 86.81 81 HIS A C 1
ATOM 599 O O . HIS A 1 81 ? 0.072 -5.880 -3.139 1.00 86.81 81 HIS A O 1
ATOM 605 N N . ASP A 1 82 ? -2.116 -5.863 -3.644 1.00 83.88 82 ASP A N 1
ATOM 606 C CA . ASP A 1 82 ? -2.101 -7.211 -4.233 1.00 83.88 82 ASP A CA 1
ATOM 607 C C . ASP A 1 82 ? -1.538 -7.194 -5.655 1.00 83.88 82 ASP A C 1
ATOM 609 O O . ASP A 1 82 ? -0.881 -8.139 -6.083 1.00 83.88 82 ASP A O 1
ATOM 613 N N . ASP A 1 83 ? -1.779 -6.097 -6.370 1.00 84.81 83 ASP A N 1
ATOM 614 C CA . ASP A 1 83 ? -1.388 -5.902 -7.756 1.00 84.81 83 ASP A CA 1
ATOM 615 C C . ASP A 1 83 ? -0.837 -4.483 -7.939 1.00 84.81 83 ASP A C 1
ATOM 617 O O . ASP A 1 83 ? -1.566 -3.490 -7.919 1.00 84.81 83 ASP A O 1
ATOM 621 N N . HIS A 1 84 ? 0.479 -4.389 -8.129 1.00 83.88 84 HIS A N 1
ATOM 622 C CA . HIS A 1 84 ? 1.182 -3.115 -8.277 1.00 83.88 84 HIS A CA 1
ATOM 623 C C . HIS A 1 84 ? 0.856 -2.398 -9.602 1.00 83.88 84 HIS A C 1
ATOM 625 O O . HIS A 1 84 ? 1.187 -1.222 -9.743 1.00 83.88 84 HIS A O 1
ATOM 631 N N . THR A 1 85 ? 0.189 -3.058 -10.562 1.00 85.44 85 THR A N 1
ATOM 632 C CA . THR A 1 85 ? -0.285 -2.413 -11.802 1.00 85.44 85 THR A CA 1
ATOM 633 C C . THR A 1 85 ? -1.521 -1.540 -11.572 1.00 85.44 85 THR A C 1
ATOM 635 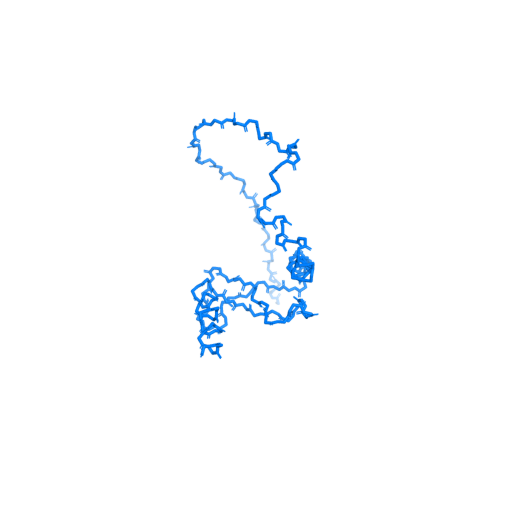O O . THR A 1 85 ? -1.789 -0.624 -12.352 1.00 85.44 85 THR A O 1
ATOM 638 N N . ARG A 1 86 ? -2.254 -1.769 -10.473 1.00 86.25 86 ARG A N 1
ATOM 639 C CA . ARG A 1 86 ? -3.460 -1.021 -10.096 1.00 86.25 86 ARG A CA 1
ATOM 640 C C . ARG A 1 86 ? -3.229 -0.287 -8.775 1.00 86.25 86 ARG A C 1
ATOM 642 O O . ARG A 1 86 ? -3.658 -0.740 -7.719 1.00 86.25 86 ARG A O 1
ATOM 649 N N . PRO A 1 87 ? -2.602 0.896 -8.805 1.00 85.19 87 PRO A N 1
ATOM 650 C CA . PRO A 1 87 ? -2.060 1.531 -7.609 1.00 85.19 87 PRO A CA 1
ATOM 651 C C . PRO A 1 87 ? -3.134 2.048 -6.649 1.00 85.19 87 PRO A C 1
ATOM 653 O O . PRO A 1 87 ? -2.868 2.237 -5.474 1.00 85.19 87 PRO A O 1
ATOM 656 N N . LEU A 1 88 ? -4.350 2.304 -7.138 1.00 86.75 88 LEU A N 1
ATOM 657 C CA . LEU A 1 88 ? -5.473 2.738 -6.305 1.00 86.75 88 LEU A CA 1
ATOM 658 C C . LEU A 1 88 ? -6.319 1.555 -5.809 1.00 86.75 88 LEU A C 1
ATOM 660 O O . LEU A 1 88 ? -7.173 1.745 -4.947 1.00 86.75 88 LEU A O 1
ATOM 664 N N . ALA A 1 89 ? -6.083 0.344 -6.329 1.00 88.56 89 ALA A N 1
ATOM 665 C CA . ALA A 1 89 ? -6.734 -0.882 -5.880 1.00 88.56 89 ALA A CA 1
ATOM 666 C C . ALA A 1 89 ? -5.965 -1.463 -4.686 1.00 88.56 89 ALA A C 1
ATOM 668 O O . ALA A 1 89 ? -5.270 -2.472 -4.793 1.00 88.56 89 ALA A O 1
ATOM 669 N N . ILE A 1 90 ? -6.067 -0.774 -3.551 1.00 89.94 90 ILE A N 1
ATOM 670 C CA . ILE A 1 90 ? -5.407 -1.145 -2.299 1.00 89.94 90 ILE A CA 1
ATOM 671 C C . ILE A 1 90 ? -6.401 -1.656 -1.270 1.00 89.94 90 ILE A C 1
ATOM 673 O O . ILE A 1 90 ? -7.559 -1.236 -1.239 1.00 89.94 90 ILE A O 1
ATOM 677 N N . ARG A 1 91 ? -5.912 -2.512 -0.377 1.00 91.56 91 ARG A N 1
ATOM 678 C CA . ARG A 1 91 ? -6.642 -2.950 0.813 1.00 91.56 91 ARG A CA 1
ATOM 679 C C . ARG A 1 91 ? -6.005 -2.367 2.060 1.00 91.56 91 ARG A C 1
ATOM 681 O O . ARG A 1 91 ? -4.788 -2.198 2.124 1.00 91.56 91 ARG A O 1
ATOM 688 N N . TRP A 1 92 ? -6.829 -2.039 3.045 1.00 93.25 92 TRP A N 1
ATOM 689 C CA . TRP A 1 92 ? -6.363 -1.479 4.308 1.00 93.25 92 TRP A CA 1
ATOM 690 C C . TRP A 1 92 ? -6.173 -2.607 5.306 1.00 93.25 92 TRP A C 1
ATOM 692 O O . TRP A 1 92 ? -7.138 -3.247 5.723 1.00 93.25 92 TRP A O 1
ATOM 702 N N . LEU A 1 93 ? -4.926 -2.863 5.691 1.00 90.88 93 LEU A N 1
ATOM 703 C CA . LEU A 1 93 ? -4.581 -3.929 6.626 1.00 90.88 93 LEU A CA 1
ATOM 704 C C . LEU A 1 93 ? -3.726 -3.376 7.758 1.00 90.88 93 LEU A C 1
ATOM 706 O O . LEU A 1 93 ? -2.769 -2.641 7.529 1.00 90.88 93 LEU A O 1
ATOM 710 N N . CYS A 1 94 ? -4.049 -3.740 9.000 1.00 91.81 94 CYS A N 1
ATOM 711 C CA . CYS A 1 94 ? -3.152 -3.457 10.114 1.00 91.81 94 CYS A CA 1
ATOM 712 C C . CYS A 1 94 ? -1.871 -4.286 9.968 1.00 91.81 94 CYS A C 1
ATOM 714 O O . CYS A 1 94 ? -1.857 -5.332 9.315 1.00 91.81 94 CYS A O 1
ATOM 716 N N . ARG A 1 95 ? -0.794 -3.853 10.627 1.00 88.31 95 ARG A N 1
ATOM 717 C CA . ARG A 1 95 ? 0.520 -4.508 10.562 1.00 88.31 95 ARG A CA 1
ATOM 718 C C . ARG A 1 95 ? 0.468 -6.023 10.805 1.00 88.31 95 ARG A C 1
ATOM 720 O O . ARG A 1 95 ? 1.149 -6.761 10.100 1.00 88.31 95 ARG A O 1
ATOM 727 N N . THR A 1 96 ? -0.350 -6.488 11.750 1.00 89.06 96 THR A N 1
ATOM 728 C CA . THR A 1 96 ? -0.500 -7.918 12.072 1.00 89.06 96 THR A CA 1
ATOM 729 C C . THR A 1 96 ? -1.088 -8.704 10.902 1.00 89.06 96 THR A C 1
ATOM 731 O O . THR A 1 96 ? -0.507 -9.698 10.471 1.00 89.06 96 THR A O 1
ATOM 734 N N . HIS A 1 97 ? -2.205 -8.236 10.338 1.00 86.69 97 HIS A N 1
ATOM 735 C CA . HIS A 1 97 ? -2.833 -8.888 9.188 1.00 86.69 97 HIS A CA 1
ATOM 736 C C . HIS A 1 97 ? -2.001 -8.752 7.915 1.00 86.69 97 HIS A C 1
ATOM 738 O O . HIS A 1 97 ? -1.935 -9.686 7.123 1.00 86.69 97 HIS A O 1
ATOM 744 N N . HIS A 1 98 ? -1.304 -7.630 7.750 1.00 85.19 98 HIS A N 1
ATOM 745 C CA . HIS A 1 98 ? -0.401 -7.430 6.628 1.00 85.19 98 HIS A CA 1
ATOM 746 C C . HIS A 1 98 ? 0.743 -8.455 6.638 1.00 85.19 98 HIS A C 1
ATOM 748 O O . HIS A 1 98 ? 1.024 -9.077 5.618 1.00 85.19 98 HIS A O 1
ATOM 754 N N . GLN A 1 99 ? 1.374 -8.682 7.795 1.00 84.25 99 GLN A N 1
ATOM 755 C CA . GLN A 1 99 ? 2.432 -9.687 7.940 1.00 84.25 99 GLN A CA 1
ATOM 756 C C . GLN A 1 99 ? 1.918 -11.112 7.757 1.00 84.25 99 GLN A C 1
ATOM 758 O O . GLN A 1 99 ? 2.588 -11.910 7.106 1.00 84.25 99 GLN A O 1
ATOM 763 N N . ARG A 1 100 ? 0.734 -11.418 8.301 1.00 86.00 100 ARG A N 1
ATOM 764 C CA . ARG A 1 100 ? 0.096 -12.727 8.142 1.00 86.00 100 ARG A CA 1
ATOM 765 C C . ARG A 1 100 ? -0.141 -13.057 6.671 1.00 86.00 100 ARG A C 1
ATOM 767 O O . ARG A 1 100 ? 0.246 -14.128 6.231 1.00 86.00 100 ARG A O 1
ATOM 774 N N . LEU A 1 101 ? -0.662 -12.107 5.902 1.00 82.88 101 LEU A N 1
ATOM 775 C CA . LEU A 1 101 ? -0.916 -12.295 4.476 1.00 82.88 101 LEU A CA 1
ATOM 776 C C . LEU A 1 101 ? 0.383 -12.552 3.687 1.00 82.88 101 LEU A C 1
ATOM 778 O O . LEU A 1 101 ? 0.426 -13.419 2.818 1.00 82.88 101 LEU A O 1
ATOM 782 N N . HIS A 1 102 ? 1.476 -11.857 4.025 1.00 78.06 102 HIS A N 1
ATOM 783 C CA . HIS A 1 102 ? 2.803 -12.135 3.448 1.00 78.06 102 HIS A CA 1
ATOM 784 C C . HIS A 1 102 ? 3.414 -13.468 3.905 1.00 78.06 102 HIS A C 1
ATOM 786 O O . HIS A 1 102 ? 4.313 -13.986 3.242 1.00 78.06 102 HIS A O 1
ATOM 792 N N . ALA A 1 103 ? 3.002 -14.004 5.055 1.00 75.50 103 ALA A N 1
ATOM 793 C CA . ALA A 1 103 ? 3.410 -15.331 5.509 1.00 75.50 103 ALA A CA 1
ATOM 794 C C . ALA A 1 103 ? 2.627 -16.423 4.766 1.00 75.50 103 ALA A C 1
ATOM 796 O O . ALA A 1 103 ? 3.248 -17.316 4.203 1.00 75.50 103 ALA A O 1
ATOM 797 N N . GLU A 1 104 ? 1.304 -16.279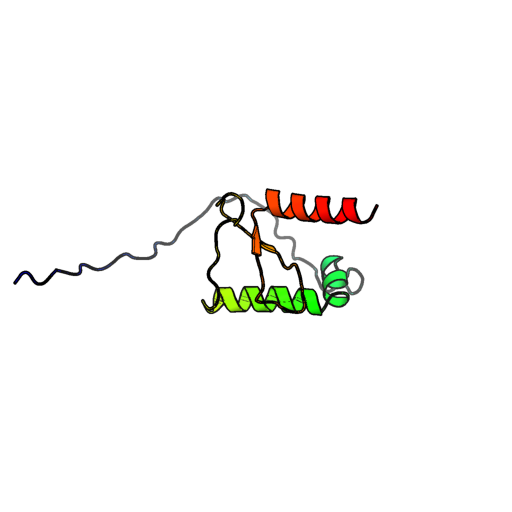 4.661 1.00 68.75 104 GLU A N 1
ATOM 798 C CA . GLU A 1 104 ? 0.420 -17.212 3.946 1.00 68.75 104 GLU A CA 1
ATOM 799 C C . GLU A 1 104 ? 0.805 -17.318 2.459 1.00 68.75 104 GLU A C 1
ATOM 801 O O . GLU A 1 104 ? 1.002 -18.418 1.950 1.00 68.75 104 GLU A O 1
ATOM 806 N N . LYS A 1 105 ? 1.070 -16.187 1.781 1.00 61.88 105 LYS A N 1
ATOM 807 C CA . LYS A 1 105 ? 1.555 -16.185 0.384 1.00 61.88 105 LYS A CA 1
ATOM 808 C C . LYS A 1 105 ? 2.917 -16.877 0.188 1.00 61.88 105 LYS A C 1
ATOM 810 O O . LYS A 1 105 ? 3.282 -17.158 -0.949 1.00 61.88 105 LYS A O 1
ATOM 815 N N . ARG A 1 106 ? 3.700 -17.114 1.250 1.00 59.03 106 ARG A N 1
ATOM 816 C CA . ARG A 1 106 ? 4.976 -17.850 1.166 1.00 59.03 106 ARG A CA 1
ATOM 817 C C . ARG A 1 106 ? 4.809 -19.358 1.338 1.00 59.03 106 ARG A C 1
ATOM 819 O O . ARG A 1 106 ? 5.626 -20.087 0.790 1.00 59.03 106 ARG A O 1
ATOM 826 N N . GLU A 1 107 ? 3.789 -19.811 2.063 1.00 52.56 107 GLU A N 1
ATOM 827 C CA . GLU A 1 107 ? 3.514 -21.242 2.257 1.00 52.56 107 GLU A CA 1
ATOM 828 C C . GLU A 1 107 ? 2.829 -21.874 1.042 1.00 52.56 107 GLU A C 1
ATOM 830 O O . GLU A 1 107 ? 3.077 -23.032 0.745 1.00 52.56 107 GLU A O 1
ATOM 835 N N . GLU A 1 108 ? 2.046 -21.111 0.278 1.00 51.41 108 GLU A N 1
ATOM 836 C CA . GLU A 1 108 ? 1.376 -21.616 -0.934 1.00 51.41 108 GLU A CA 1
ATOM 837 C C . GLU A 1 108 ? 2.334 -21.839 -2.126 1.00 51.41 108 GLU A C 1
ATOM 839 O O . GLU A 1 108 ? 1.948 -22.387 -3.155 1.00 51.41 108 GLU A O 1
ATOM 844 N N . ALA A 1 109 ? 3.593 -21.406 -1.991 1.00 51.38 109 ALA A N 1
ATOM 845 C CA . ALA A 1 109 ? 4.655 -21.592 -2.979 1.00 51.38 109 ALA A CA 1
ATOM 846 C C . ALA A 1 109 ? 5.644 -22.722 -2.616 1.00 51.38 109 ALA A C 1
ATOM 848 O O . ALA A 1 109 ? 6.640 -22.889 -3.327 1.00 51.38 109 ALA A O 1
ATOM 849 N 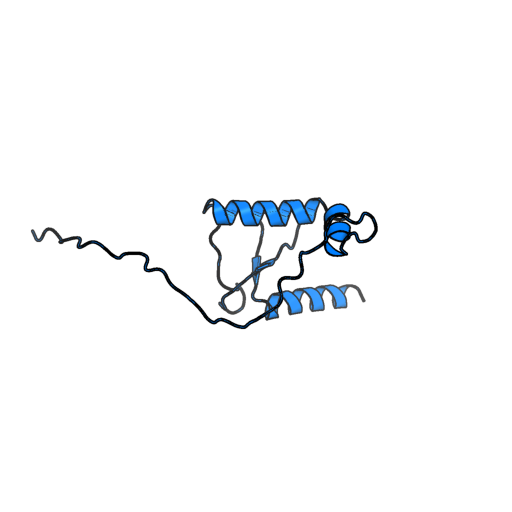N . ALA A 1 110 ? 5.400 -23.449 -1.517 1.00 46.38 110 ALA A N 1
ATOM 850 C CA . ALA A 1 110 ? 6.189 -24.596 -1.056 1.00 46.38 110 ALA A CA 1
ATOM 851 C C . ALA A 1 110 ? 5.475 -25.918 -1.371 1.00 46.38 110 ALA A C 1
ATOM 853 O O . ALA A 1 110 ? 6.184 -26.867 -1.777 1.00 46.38 110 ALA A O 1
#

Radius of gyration: 21.48 Å; chains: 1; bounding box: 69×54×37 Å

Secondary structure (DSSP, 8-state):
-------------------------------TT---HHHHHHHH-HHHHHHHHHHHHHHHTTSS-----TTT--SSEEEEES-TTSTT-EEEEEHHHHHHHHHHHHHTT-